Protein AF-A0A512PGF6-F1 (afdb_monomer)

Foldseek 3Di:
DQKKKKKDKPLQFQDPVLCVQWAFDFWDDDPPIIITITMHHPVCVVVSLLSNLVGGDDLQVPWDWMWIAAQAWIWIHISVDIDIFGLPPVGCVVVLVVCVVSPNDSVNSNRPPHYPVRVCVVRVNDDDDPPDDD

Solvent-accessible surface area (backbone atoms only — not comparable to full-atom values): 7601 Å² total; per-residue (Å²): 132,71,51,30,38,29,46,37,46,56,84,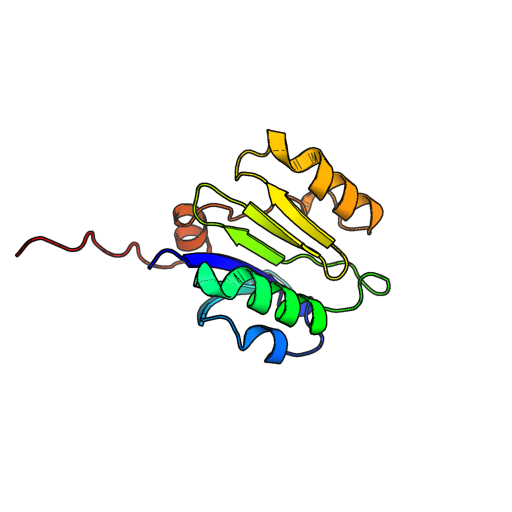40,36,74,45,76,71,35,48,70,74,41,48,81,76,47,73,44,79,54,91,95,45,40,40,34,35,31,34,34,48,58,91,48,40,70,61,38,50,55,47,28,33,72,23,29,41,56,52,89,82,50,53,50,64,31,40,33,22,64,63,63,39,27,38,41,38,36,48,88,49,78,44,82,41,44,62,50,72,90,58,39,59,70,59,47,53,52,39,47,79,50,67,38,56,74,89,73,66,69,64,79,61,42,32,67,67,49,40,27,64,76,64,69,47,78,78,76,70,75,87,72,84,128

Organism: NCBI:txid931535

Sequence (134 aa):
MAGLWGVVVEQSLVDRGALSPFEALAELPIGAWRLLLVRVDESDLADAVAHLRAGMVPAHEESWYAHFFDDRRLVVVFQDAVFEVTPDARTWEPVVMHGLTRGVPLEQLDFDPCTVADARARFGLAAQAPAGVL

pLDDT: mean 92.03, std 12.48, range [38.47, 98.31]

Radius of gyration: 14.66 Å; Cα contacts (8 Å, |Δi|>4): 229; chains: 1; bounding box: 36×30×48 Å

Secondary structure (DSSP, 8-state):
--EEEEEEEGGGBS-GGGGTTSEEEEEEEETTEEEEEEEEEGGGHHHHHHHHHHTBPPTTT---EEEEE-SS-EEEEESS-EEEE-SSGGG-HHHHHHHHHTT--GGG------SHHHHHHHTTPPPPPP----

Mean predicted aligned error: 4.57 Å

Structure (mmCIF, N/CA/C/O backbone):
data_AF-A0A512PGF6-F1
#
_entry.id   AF-A0A512PGF6-F1
#
loop_
_atom_site.group_PDB
_atom_site.id
_atom_site.type_symbol
_atom_site.label_atom_id
_atom_site.label_alt_id
_atom_site.label_comp_id
_atom_site.label_asym_id
_atom_site.label_entity_id
_atom_site.label_seq_id
_atom_site.pdbx_PDB_ins_code
_atom_site.Cartn_x
_atom_site.Cartn_y
_atom_site.Cartn_z
_atom_site.occupancy
_atom_site.B_iso_or_equiv
_atom_site.auth_seq_id
_atom_site.auth_comp_id
_atom_site.auth_asym_id
_atom_site.auth_atom_id
_atom_site.pdbx_PDB_model_num
ATOM 1 N N . MET A 1 1 ? -6.521 8.536 18.260 1.00 51.97 1 MET A N 1
ATOM 2 C CA . MET A 1 1 ? -5.613 9.063 17.223 1.00 51.97 1 MET A CA 1
ATOM 3 C C . MET A 1 1 ? -6.066 8.464 15.907 1.00 51.97 1 MET A C 1
ATOM 5 O O . MET A 1 1 ? -6.472 7.305 15.919 1.00 51.97 1 MET A O 1
ATOM 9 N N . ALA A 1 2 ? -6.148 9.266 14.847 1.00 82.31 2 ALA A N 1
ATOM 10 C CA . ALA A 1 2 ? -6.483 8.759 13.520 1.00 82.31 2 ALA A CA 1
ATOM 11 C C . ALA A 1 2 ? -5.241 8.071 12.937 1.00 82.31 2 ALA A C 1
ATOM 13 O O . ALA A 1 2 ? -4.125 8.549 13.134 1.00 82.31 2 ALA A O 1
ATOM 14 N N . GLY A 1 3 ? -5.434 6.936 12.277 1.00 91.31 3 GLY A N 1
ATOM 15 C CA . GLY A 1 3 ? -4.356 6.163 11.676 1.00 91.31 3 GLY A CA 1
ATOM 16 C C . GLY A 1 3 ? -4.860 5.479 10.419 1.00 91.31 3 GLY A C 1
ATOM 17 O O . GLY A 1 3 ? -6.057 5.198 10.301 1.00 91.31 3 GLY A O 1
ATOM 18 N N . LEU A 1 4 ? -3.948 5.232 9.491 1.00 96.25 4 LEU A N 1
ATOM 19 C CA . LEU A 1 4 ? -4.248 4.575 8.231 1.00 96.25 4 LEU A CA 1
ATOM 20 C C . LEU A 1 4 ? -3.931 3.089 8.356 1.00 96.25 4 LEU A C 1
ATOM 22 O O . LEU A 1 4 ? -2.948 2.685 8.981 1.00 96.25 4 LEU A O 1
ATOM 26 N N . TRP A 1 5 ? -4.781 2.279 7.746 1.00 97.62 5 TRP A N 1
ATOM 27 C CA . TRP A 1 5 ? -4.531 0.864 7.513 1.00 97.62 5 TRP A CA 1
ATOM 28 C C . TRP A 1 5 ? -3.773 0.743 6.205 1.00 97.62 5 TRP A C 1
ATOM 30 O O . TRP A 1 5 ? -3.940 1.592 5.342 1.00 97.62 5 TRP A O 1
ATOM 40 N N . GLY A 1 6 ? -2.952 -0.279 6.032 1.00 97.50 6 GLY A N 1
ATOM 41 C CA . GLY A 1 6 ? -2.266 -0.481 4.768 1.00 97.50 6 GLY A CA 1
ATOM 42 C C . GLY A 1 6 ? -2.043 -1.935 4.443 1.00 97.50 6 GLY A C 1
ATOM 43 O O . GLY A 1 6 ? -1.953 -2.772 5.338 1.00 97.50 6 GLY A O 1
ATOM 44 N N . VAL A 1 7 ? -1.957 -2.225 3.152 1.00 97.94 7 VAL A N 1
ATOM 45 C CA . VAL A 1 7 ? -1.578 -3.537 2.647 1.00 97.94 7 VAL A CA 1
ATOM 46 C C . VAL A 1 7 ? -0.220 -3.435 1.981 1.00 97.94 7 VAL A C 1
ATOM 48 O O . VAL A 1 7 ? -0.001 -2.619 1.088 1.00 97.94 7 VAL A O 1
ATOM 51 N N . VAL A 1 8 ? 0.693 -4.285 2.441 1.00 97.88 8 VAL A N 1
ATOM 52 C CA . VAL A 1 8 ? 2.037 -4.438 1.886 1.00 97.88 8 VAL A CA 1
ATOM 53 C C . VAL A 1 8 ? 2.196 -5.883 1.433 1.00 97.88 8 VAL A C 1
ATOM 55 O O . VAL A 1 8 ? 1.883 -6.808 2.183 1.00 97.88 8 VAL A O 1
ATOM 58 N N . VAL A 1 9 ? 2.682 -6.100 0.215 1.00 96.50 9 VAL A N 1
ATOM 59 C CA . VAL A 1 9 ? 3.062 -7.440 -0.244 1.00 96.50 9 VAL A CA 1
ATOM 60 C C . VAL A 1 9 ? 4.454 -7.739 0.304 1.00 96.50 9 VAL A C 1
ATOM 62 O O . VAL A 1 9 ? 5.385 -7.002 0.022 1.00 96.50 9 VAL A O 1
ATOM 65 N N . GLU A 1 10 ? 4.651 -8.806 1.077 1.00 95.75 10 GLU A N 1
ATOM 66 C CA . GLU A 1 10 ? 5.976 -9.108 1.647 1.00 95.75 10 GLU A CA 1
ATOM 67 C C . GLU A 1 10 ? 7.070 -9.201 0.569 1.00 95.75 10 GLU A C 1
ATOM 69 O O . GLU A 1 10 ? 8.191 -8.746 0.777 1.00 95.75 10 GLU A O 1
ATOM 74 N N . GLN A 1 11 ? 6.735 -9.770 -0.589 1.00 95.06 11 GLN A N 1
ATOM 75 C CA . GLN A 1 11 ? 7.650 -9.952 -1.716 1.00 95.06 11 GLN A CA 1
ATOM 76 C C . GLN A 1 11 ? 8.078 -8.628 -2.364 1.00 95.06 11 GLN A C 1
ATOM 78 O O . GLN A 1 11 ? 9.072 -8.611 -3.081 1.00 95.06 11 GLN A O 1
ATOM 83 N N . SER A 1 12 ? 7.385 -7.518 -2.082 1.00 95.62 12 SER A N 1
ATOM 84 C CA . SER A 1 12 ? 7.802 -6.198 -2.556 1.00 95.62 12 SER A CA 1
ATOM 85 C C . SER A 1 12 ? 8.985 -5.619 -1.783 1.00 95.62 12 SER A C 1
ATOM 87 O O . SER A 1 12 ? 9.413 -4.509 -2.094 1.00 95.62 12 SER A O 1
ATOM 89 N N . LEU A 1 13 ? 9.464 -6.290 -0.732 1.00 96.94 13 LEU A N 1
ATOM 90 C CA . LEU A 1 13 ? 10.481 -5.780 0.183 1.00 96.94 13 LEU A CA 1
ATOM 91 C C . LEU A 1 13 ? 11.816 -6.497 -0.019 1.00 96.94 13 LEU A C 1
ATOM 93 O O . LEU A 1 13 ? 11.865 -7.720 -0.134 1.00 96.94 13 LEU A O 1
ATOM 97 N N . VAL A 1 14 ? 12.908 -5.733 0.016 1.00 96.12 14 VAL A N 1
ATOM 98 C CA . VAL A 1 14 ? 14.272 -6.282 0.077 1.00 96.12 14 VAL A CA 1
ATOM 99 C C . VAL A 1 14 ? 14.501 -6.950 1.433 1.00 96.12 14 VAL A C 1
ATOM 101 O O . VAL A 1 14 ? 15.101 -8.022 1.518 1.00 96.12 14 VAL A O 1
ATOM 104 N N . ASP A 1 15 ? 13.986 -6.333 2.499 1.00 92.38 15 ASP A N 1
ATOM 105 C CA . ASP A 1 15 ? 14.008 -6.882 3.846 1.00 92.38 15 ASP A CA 1
ATOM 106 C C . ASP A 1 15 ? 12.797 -6.425 4.677 1.00 92.38 15 ASP A C 1
ATOM 108 O O . ASP A 1 15 ? 12.205 -5.367 4.458 1.00 92.38 15 ASP A O 1
ATOM 112 N N . ARG A 1 16 ? 12.426 -7.234 5.678 1.00 92.69 16 ARG A N 1
ATOM 113 C CA . ARG A 1 16 ? 11.280 -6.949 6.560 1.00 92.69 16 ARG A CA 1
ATOM 114 C C . ARG A 1 16 ? 11.491 -5.740 7.484 1.00 92.69 16 ARG A C 1
ATOM 116 O O . ARG A 1 16 ? 10.526 -5.287 8.093 1.00 92.69 16 ARG A O 1
ATOM 123 N N . GLY A 1 17 ? 12.703 -5.201 7.603 1.00 94.50 17 GLY A N 1
ATOM 124 C CA . GLY A 1 17 ? 12.989 -3.978 8.355 1.00 94.50 17 GLY A CA 1
ATOM 125 C C . GLY A 1 17 ? 12.285 -2.747 7.782 1.00 94.50 17 GLY A C 1
ATOM 126 O O . GLY A 1 17 ? 11.993 -1.817 8.532 1.00 94.50 17 GLY A O 1
ATOM 127 N N . ALA A 1 18 ? 11.888 -2.774 6.505 1.00 95.81 18 ALA A N 1
ATOM 128 C CA . ALA A 1 18 ? 11.022 -1.763 5.893 1.00 95.81 18 ALA A CA 1
ATOM 129 C C . ALA A 1 18 ? 9.666 -1.603 6.613 1.00 95.81 18 ALA A C 1
ATOM 131 O O . ALA A 1 18 ? 9.013 -0.569 6.494 1.00 95.81 18 ALA A O 1
ATOM 132 N N . LEU A 1 19 ? 9.247 -2.616 7.380 1.00 96.81 19 LEU A N 1
ATOM 133 C CA . LEU A 1 19 ? 7.984 -2.625 8.115 1.00 96.81 19 LEU A CA 1
ATOM 134 C C . LEU A 1 19 ? 8.106 -2.121 9.558 1.00 96.81 19 LEU A C 1
ATOM 136 O O . LEU A 1 19 ? 7.090 -2.003 10.233 1.00 96.81 19 LEU A O 1
ATOM 140 N N . SER A 1 20 ? 9.312 -1.816 10.052 1.00 96.75 20 SER A N 1
ATOM 141 C CA . SER A 1 20 ? 9.508 -1.389 11.445 1.00 96.75 20 SER A CA 1
ATOM 142 C C . SER A 1 20 ? 8.698 -0.158 11.886 1.00 96.75 20 SER A C 1
ATOM 144 O O . SER A 1 20 ? 8.389 -0.090 13.075 1.00 96.75 20 SER A O 1
ATOM 146 N N . PRO A 1 21 ? 8.341 0.806 11.009 1.00 96.75 21 PRO A N 1
ATOM 147 C CA . PRO A 1 21 ? 7.487 1.931 11.397 1.00 96.75 21 PRO A CA 1
ATOM 148 C C . PRO A 1 21 ? 6.005 1.567 11.559 1.00 96.75 21 PRO A C 1
ATOM 150 O O . PRO A 1 21 ? 5.230 2.403 12.013 1.00 96.75 21 PRO A O 1
ATOM 153 N N . PHE A 1 22 ? 5.590 0.363 11.156 1.00 97.25 22 PHE A N 1
ATOM 154 C CA . PHE A 1 22 ? 4.186 -0.022 11.105 1.00 97.25 22 PHE A CA 1
ATOM 155 C C . PHE A 1 22 ? 3.840 -1.064 12.169 1.00 97.25 22 PHE A C 1
ATOM 157 O O . PHE A 1 22 ? 4.604 -1.981 12.471 1.00 97.25 22 PHE A O 1
ATOM 164 N N . GLU A 1 23 ? 2.625 -0.974 12.695 1.00 97.00 23 GLU A N 1
ATOM 165 C CA . GLU A 1 23 ? 2.035 -2.019 13.521 1.00 97.00 23 GLU A CA 1
ATOM 166 C C . GLU A 1 23 ? 1.4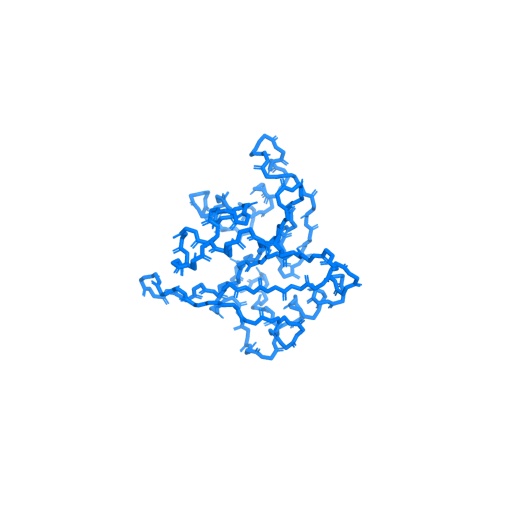62 -3.117 12.623 1.00 97.00 23 GLU A C 1
ATOM 168 O O . GLU A 1 23 ? 0.560 -2.867 11.825 1.00 97.00 23 GLU A O 1
ATOM 173 N N . ALA A 1 24 ? 1.952 -4.347 12.762 1.00 96.25 24 ALA A N 1
ATOM 174 C CA . ALA A 1 24 ? 1.389 -5.496 12.062 1.00 96.25 24 ALA A CA 1
ATOM 175 C C . ALA A 1 24 ? 0.043 -5.904 12.684 1.00 96.25 24 ALA A C 1
ATOM 177 O O . ALA A 1 24 ? -0.035 -6.191 13.879 1.00 96.25 24 ALA A O 1
ATOM 178 N N . LEU A 1 25 ? -1.008 -5.959 11.864 1.00 96.06 25 LEU A N 1
ATOM 179 C CA . LEU A 1 25 ? -2.362 -6.323 12.287 1.00 96.06 25 LEU A CA 1
ATOM 180 C C . LEU A 1 25 ? -2.726 -7.765 11.922 1.00 96.06 25 LEU A C 1
ATOM 182 O O . LEU A 1 25 ? -3.338 -8.468 12.726 1.00 96.06 25 LEU A O 1
ATOM 186 N N . ALA A 1 26 ? -2.398 -8.194 10.702 1.00 96.19 26 ALA A N 1
ATOM 187 C CA . ALA A 1 26 ? -2.709 -9.526 10.192 1.00 96.19 26 ALA A CA 1
ATOM 188 C C . ALA A 1 26 ? -1.818 -9.884 8.997 1.00 96.19 26 ALA A C 1
ATOM 190 O O . ALA A 1 26 ? -1.235 -9.014 8.354 1.00 96.19 26 ALA A O 1
ATOM 191 N N . GLU A 1 27 ? -1.771 -11.169 8.656 1.00 96.12 27 GLU A N 1
ATOM 192 C CA . GLU A 1 27 ? -1.141 -11.661 7.432 1.00 96.12 27 GLU A CA 1
ATOM 193 C C . GLU A 1 27 ? -2.130 -12.563 6.689 1.00 96.12 27 GLU A C 1
ATOM 195 O O . GLU A 1 27 ? -2.866 -13.335 7.307 1.00 96.12 27 GLU A O 1
ATOM 200 N N . LEU A 1 28 ? -2.138 -12.482 5.360 1.00 95.31 28 LEU A N 1
ATOM 201 C CA . LEU A 1 28 ? -2.986 -13.292 4.495 1.00 95.31 28 LEU A CA 1
ATOM 202 C C . LEU A 1 28 ? -2.146 -13.890 3.355 1.00 95.31 28 LEU A C 1
ATOM 204 O O . LEU A 1 28 ? -1.714 -13.156 2.462 1.00 95.31 28 LEU A O 1
ATOM 208 N N . PRO A 1 29 ? -1.896 -15.212 3.353 1.00 95.25 29 PRO A N 1
ATOM 209 C CA . PRO A 1 29 ? -1.255 -15.875 2.225 1.00 95.25 29 PRO A CA 1
ATOM 210 C C . PRO A 1 29 ? -2.236 -16.021 1.053 1.00 95.25 29 PRO A C 1
ATOM 212 O O . PRO A 1 29 ? -3.343 -16.530 1.222 1.00 95.25 29 PRO A O 1
ATOM 215 N N . ILE A 1 30 ? -1.816 -15.614 -0.147 1.00 91.38 30 ILE A N 1
ATOM 216 C CA . ILE A 1 30 ? -2.577 -15.758 -1.394 1.00 91.38 30 ILE A CA 1
ATOM 217 C C . ILE A 1 30 ? -1.652 -16.337 -2.464 1.00 91.38 30 ILE A C 1
ATOM 219 O O . ILE A 1 30 ? -0.813 -15.642 -3.035 1.00 91.38 30 ILE A O 1
ATOM 223 N N . GLY A 1 31 ? -1.794 -17.635 -2.740 1.00 92.19 31 GLY A N 1
ATOM 224 C CA . GLY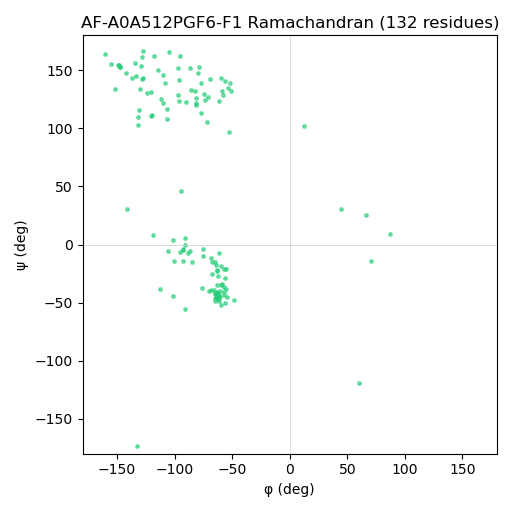 A 1 31 ? -0.899 -18.337 -3.659 1.00 92.19 31 GLY A CA 1
ATOM 225 C C . GLY A 1 31 ? 0.551 -18.278 -3.173 1.00 92.19 31 GLY A C 1
ATOM 226 O O . GLY A 1 31 ? 0.860 -18.772 -2.090 1.00 92.19 31 GLY A O 1
ATOM 227 N N . ALA A 1 32 ? 1.432 -17.679 -3.977 1.00 91.62 32 ALA A N 1
ATOM 228 C CA . ALA A 1 32 ? 2.841 -17.473 -3.634 1.00 91.62 32 ALA A CA 1
ATOM 229 C C . ALA A 1 32 ? 3.108 -16.158 -2.877 1.00 91.62 32 ALA A C 1
ATOM 231 O O . ALA A 1 32 ? 4.233 -15.930 -2.435 1.00 91.62 32 ALA A O 1
ATOM 232 N N . TRP A 1 33 ? 2.104 -15.291 -2.741 1.00 92.94 33 TRP A N 1
ATOM 233 C CA . TRP A 1 33 ? 2.247 -13.990 -2.096 1.00 92.94 33 TRP A CA 1
ATOM 234 C C . TRP A 1 33 ? 1.798 -14.030 -0.645 1.00 92.94 33 TRP A C 1
ATOM 236 O O . TRP A 1 33 ? 0.913 -14.800 -0.260 1.00 92.94 33 TRP A O 1
ATOM 246 N N . ARG A 1 34 ? 2.386 -13.150 0.164 1.00 95.94 34 ARG A N 1
ATOM 247 C CA . ARG A 1 34 ? 1.935 -12.892 1.528 1.00 95.94 34 ARG A CA 1
ATOM 248 C C . ARG A 1 34 ? 1.572 -11.421 1.651 1.00 95.94 34 ARG A C 1
ATOM 250 O O . ARG A 1 34 ? 2.445 -10.562 1.608 1.00 95.94 34 ARG A O 1
ATOM 257 N N . LEU A 1 35 ? 0.280 -11.148 1.801 1.00 96.81 35 LEU A N 1
ATOM 258 C CA . LEU A 1 35 ? -0.211 -9.809 2.094 1.00 96.81 35 LEU A CA 1
ATOM 259 C C . LEU A 1 35 ? -0.095 -9.555 3.592 1.00 96.81 35 LEU A C 1
ATOM 261 O O . LEU A 1 35 ? -0.518 -10.379 4.403 1.00 96.81 35 LEU A O 1
ATOM 265 N N . LEU A 1 36 ? 0.455 -8.408 3.951 1.00 97.56 36 LEU A N 1
ATOM 266 C CA . LEU A 1 36 ? 0.601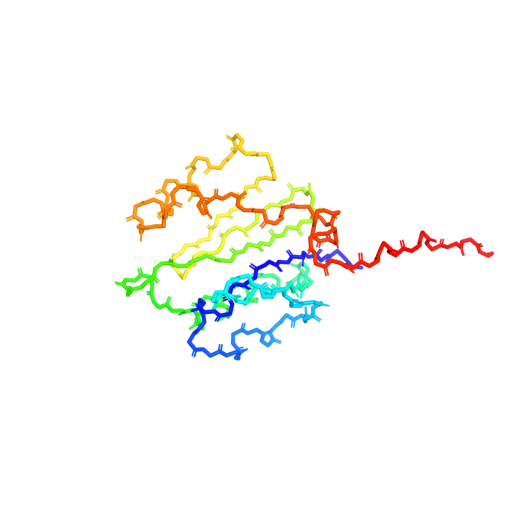 -7.944 5.318 1.00 97.56 36 LEU A CA 1
ATOM 267 C C . LEU A 1 36 ? -0.348 -6.773 5.506 1.00 97.56 36 LEU A C 1
ATOM 269 O O . LEU A 1 36 ? -0.258 -5.780 4.784 1.00 97.56 36 LEU A O 1
ATOM 273 N N . LEU A 1 37 ? -1.258 -6.897 6.464 1.00 97.94 37 LEU A N 1
ATOM 274 C CA . LEU A 1 37 ? -2.089 -5.790 6.894 1.00 97.94 37 LEU A CA 1
ATOM 275 C C . LEU A 1 37 ? -1.379 -5.071 8.031 1.00 97.94 37 LEU A C 1
ATOM 277 O O . LEU A 1 37 ? -1.073 -5.675 9.062 1.00 97.94 37 LEU A O 1
ATOM 281 N N . VAL A 1 38 ? -1.141 -3.784 7.844 1.00 97.75 38 VAL A N 1
ATOM 282 C CA . VAL A 1 38 ? -0.406 -2.946 8.782 1.00 97.75 38 VAL A CA 1
ATOM 283 C C . VAL A 1 38 ? -1.198 -1.698 9.151 1.00 97.75 38 VAL A C 1
ATOM 285 O O . VAL A 1 38 ? -2.189 -1.358 8.504 1.00 97.75 38 VAL A O 1
ATOM 288 N N . ARG A 1 39 ? -0.761 -1.003 10.197 1.00 97.38 39 ARG A N 1
ATOM 289 C CA . ARG A 1 39 ? -1.297 0.289 10.618 1.00 97.38 39 ARG A CA 1
ATOM 290 C C . ARG A 1 39 ? -0.172 1.272 10.901 1.00 97.38 39 ARG A C 1
ATOM 292 O O . ARG A 1 39 ? 0.873 0.885 11.417 1.00 97.38 39 ARG A O 1
ATOM 299 N N . VAL A 1 40 ? -0.416 2.539 10.594 1.00 97.06 40 VAL A N 1
ATOM 300 C CA . VAL A 1 40 ? 0.463 3.660 10.935 1.00 97.06 40 VAL A CA 1
ATOM 301 C C . VAL A 1 40 ? -0.367 4.834 11.430 1.00 97.06 40 VAL A C 1
ATOM 303 O O . VAL A 1 40 ? -1.479 5.067 10.945 1.00 97.06 40 VAL A O 1
ATOM 306 N N . ASP A 1 41 ? 0.154 5.562 12.411 1.00 95.94 41 ASP A N 1
ATOM 307 C CA . ASP A 1 41 ? -0.460 6.806 12.856 1.00 95.94 41 ASP A CA 1
ATOM 308 C C . ASP A 1 41 ? -0.318 7.881 11.774 1.00 95.94 41 ASP A C 1
ATOM 310 O O . ASP A 1 41 ? 0.696 7.977 11.085 1.00 95.94 41 ASP A O 1
ATOM 314 N N . GLU A 1 42 ? -1.347 8.712 11.609 1.00 93.88 42 GLU A N 1
ATOM 315 C CA . GLU A 1 42 ? -1.355 9.730 10.554 1.00 93.88 42 GLU A CA 1
ATOM 316 C C . GLU A 1 42 ? -0.178 10.713 10.667 1.00 93.88 42 GLU A C 1
ATOM 318 O O . GLU A 1 42 ? 0.350 11.150 9.646 1.00 93.88 42 GLU A O 1
ATOM 323 N N . SER A 1 43 ? 0.263 11.029 11.891 1.00 95.31 43 SER A N 1
ATOM 324 C CA . SER A 1 43 ? 1.419 11.903 12.130 1.00 95.31 43 SER A CA 1
ATOM 325 C C . SER A 1 43 ? 2.726 11.343 11.580 1.00 95.31 43 SER A C 1
ATOM 327 O O . SER A 1 43 ? 3.613 12.119 11.236 1.00 95.31 43 SER A O 1
ATOM 329 N N . ASP A 1 44 ? 2.823 10.019 11.476 1.00 96.75 44 ASP A N 1
ATOM 330 C CA . ASP A 1 44 ? 4.059 9.308 11.156 1.00 96.75 44 ASP A CA 1
ATOM 331 C C . ASP A 1 44 ? 4.041 8.780 9.714 1.00 96.75 44 ASP A C 1
ATOM 333 O O . ASP A 1 44 ? 5.044 8.263 9.222 1.00 96.75 44 ASP A O 1
ATOM 337 N N . LEU A 1 45 ? 2.913 8.930 9.006 1.00 96.06 45 LEU A N 1
ATOM 338 C CA . LEU A 1 45 ? 2.691 8.375 7.672 1.00 96.06 45 LEU A CA 1
ATOM 339 C C . LEU A 1 45 ? 3.780 8.786 6.676 1.00 96.06 45 LEU A C 1
ATOM 341 O O . LEU A 1 45 ? 4.271 7.942 5.932 1.00 96.06 45 LEU A O 1
ATOM 345 N N . ALA A 1 46 ? 4.163 10.064 6.647 1.00 96.56 46 ALA A N 1
ATOM 346 C CA . ALA A 1 46 ? 5.146 10.562 5.686 1.00 96.56 46 ALA A CA 1
ATOM 347 C C . ALA A 1 46 ? 6.522 9.897 5.873 1.00 96.56 46 ALA A C 1
ATOM 349 O O . ALA A 1 46 ? 7.115 9.414 4.904 1.00 96.56 46 ALA A O 1
ATOM 350 N N . ASP A 1 47 ? 6.991 9.815 7.119 1.00 97.81 47 ASP A N 1
ATOM 351 C CA . ASP A 1 47 ? 8.277 9.204 7.460 1.00 97.81 47 ASP A CA 1
ATOM 352 C C . ASP A 1 47 ? 8.232 7.681 7.277 1.00 97.81 47 ASP A C 1
ATOM 354 O O . ASP A 1 47 ? 9.158 7.089 6.719 1.00 97.81 47 ASP A O 1
ATOM 358 N N . ALA A 1 48 ? 7.123 7.043 7.661 1.00 97.94 48 ALA A N 1
ATOM 359 C CA . ALA A 1 48 ? 6.906 5.614 7.473 1.00 97.94 48 ALA A CA 1
ATOM 360 C C . ALA A 1 48 ? 6.880 5.223 5.988 1.00 97.94 48 ALA A C 1
ATOM 362 O O . ALA A 1 48 ? 7.496 4.231 5.601 1.00 97.94 48 ALA A O 1
ATOM 363 N N . VAL A 1 49 ? 6.224 6.016 5.135 1.00 97.88 49 VAL A N 1
ATOM 364 C CA . VAL A 1 49 ? 6.216 5.813 3.678 1.00 97.88 49 VAL A CA 1
ATOM 365 C C . VAL A 1 49 ? 7.613 6.004 3.095 1.00 97.88 49 VAL A C 1
ATOM 367 O O . VAL A 1 49 ? 8.032 5.206 2.258 1.00 97.88 49 VAL A O 1
ATOM 370 N N . ALA A 1 50 ? 8.363 7.019 3.533 1.00 97.88 50 ALA A N 1
ATOM 371 C CA . ALA A 1 50 ? 9.741 7.213 3.085 1.00 97.88 50 ALA A CA 1
ATOM 372 C C . ALA A 1 50 ? 10.635 6.016 3.457 1.00 97.88 50 ALA A C 1
ATOM 374 O O . ALA A 1 50 ? 11.391 5.526 2.614 1.00 97.88 50 ALA A O 1
ATOM 375 N N . HIS A 1 51 ? 10.502 5.506 4.684 1.00 97.81 51 HIS A N 1
ATOM 376 C CA . HIS A 1 51 ? 11.223 4.323 5.159 1.00 97.81 51 HIS A CA 1
ATOM 377 C C . HIS A 1 51 ? 10.828 3.058 4.392 1.00 97.81 51 HIS A C 1
ATOM 379 O O . HIS A 1 51 ? 11.701 2.326 3.928 1.00 97.81 51 HIS A O 1
ATOM 385 N N . LEU A 1 52 ? 9.526 2.833 4.181 1.00 98.00 52 LEU A N 1
ATOM 386 C CA . LEU A 1 52 ? 9.024 1.708 3.393 1.00 98.00 52 LEU A CA 1
ATOM 387 C C . LEU A 1 52 ? 9.624 1.715 1.987 1.00 98.00 52 LEU A C 1
ATOM 389 O O . LEU A 1 52 ? 10.189 0.714 1.556 1.00 98.00 52 LEU A O 1
ATOM 393 N N . ARG A 1 53 ? 9.561 2.857 1.293 1.00 97.56 53 ARG A N 1
ATOM 394 C CA . ARG A 1 53 ? 10.098 3.006 -0.068 1.00 97.56 53 ARG A CA 1
ATOM 395 C C . ARG A 1 53 ? 11.593 2.720 -0.148 1.00 97.56 53 ARG A C 1
ATOM 397 O O . ARG A 1 53 ? 12.046 2.181 -1.153 1.00 97.56 53 ARG A O 1
ATOM 404 N N . ALA A 1 54 ? 12.358 3.067 0.885 1.00 96.88 54 ALA A N 1
ATOM 405 C CA . ALA A 1 54 ? 13.787 2.769 0.937 1.00 96.88 54 ALA A CA 1
ATOM 406 C C . ALA A 1 54 ? 14.080 1.260 1.053 1.00 96.88 54 ALA A C 1
ATOM 408 O O . ALA A 1 54 ? 15.144 0.825 0.622 1.00 96.88 54 ALA A O 1
ATOM 409 N N . GLY A 1 55 ? 13.147 0.476 1.603 1.00 96.81 55 GLY A N 1
ATOM 410 C CA . GLY A 1 55 ? 13.260 -0.978 1.751 1.00 96.81 55 GLY A CA 1
ATOM 411 C C . GLY A 1 55 ? 12.478 -1.803 0.721 1.00 96.81 55 GLY A C 1
ATOM 412 O O . GLY A 1 55 ? 12.451 -3.030 0.824 1.00 96.81 55 GLY A O 1
ATOM 413 N N . MET A 1 56 ? 11.834 -1.168 -0.263 1.00 97.31 56 MET A N 1
ATOM 414 C CA . MET A 1 56 ? 11.168 -1.862 -1.371 1.00 97.31 56 MET A CA 1
ATOM 415 C C . MET A 1 56 ? 12.169 -2.324 -2.436 1.00 97.31 56 MET A C 1
ATOM 417 O O . MET A 1 56 ? 13.208 -1.694 -2.644 1.00 97.31 56 MET A O 1
ATOM 421 N N . VAL A 1 57 ? 11.821 -3.394 -3.154 1.00 96.56 57 VAL A N 1
ATOM 422 C CA . VAL A 1 57 ? 12.535 -3.823 -4.366 1.00 96.56 57 VAL A CA 1
ATOM 423 C C . VAL A 1 57 ? 12.615 -2.643 -5.349 1.00 96.56 57 VAL A C 1
ATOM 425 O O . VAL A 1 57 ? 11.613 -1.941 -5.537 1.00 96.56 57 VAL A O 1
ATOM 428 N N . PRO A 1 58 ? 13.782 -2.372 -5.967 1.00 95.06 58 PRO A N 1
ATOM 429 C CA . PRO A 1 58 ? 13.923 -1.247 -6.882 1.00 95.06 58 PRO A CA 1
ATOM 430 C C . PRO A 1 58 ? 12.946 -1.332 -8.059 1.00 95.06 58 PRO A C 1
ATOM 432 O O . PRO A 1 58 ? 12.897 -2.340 -8.759 1.00 95.06 58 PRO A O 1
ATOM 435 N N . ALA A 1 59 ? 12.242 -0.233 -8.358 1.00 91.12 59 ALA A N 1
ATOM 436 C CA . ALA A 1 59 ? 11.196 -0.214 -9.392 1.00 91.12 59 ALA A CA 1
ATOM 437 C C . ALA A 1 59 ? 11.681 -0.582 -10.811 1.00 91.12 59 ALA A C 1
ATOM 439 O O . ALA A 1 59 ? 10.873 -0.891 -11.683 1.00 91.12 59 ALA A O 1
ATOM 440 N N . HIS A 1 60 ? 12.991 -0.513 -11.068 1.00 90.69 60 HIS A N 1
ATOM 441 C CA . HIS A 1 60 ? 13.585 -0.891 -12.352 1.00 90.69 60 HIS A CA 1
ATOM 442 C C . HIS A 1 60 ? 13.878 -2.396 -12.480 1.00 90.69 60 HIS A C 1
ATOM 444 O O . HIS A 1 60 ? 14.131 -2.853 -13.591 1.00 90.69 60 HIS A O 1
ATOM 450 N N . GLU A 1 61 ? 13.864 -3.145 -11.374 1.00 92.06 61 GLU A N 1
ATOM 451 C CA . GLU A 1 61 ? 14.012 -4.605 -11.358 1.00 92.06 61 GLU A CA 1
ATOM 452 C C . GLU A 1 61 ? 12.638 -5.271 -11.435 1.00 92.06 61 GLU A C 1
ATOM 454 O O . GLU A 1 61 ? 12.363 -6.046 -12.349 1.00 92.06 61 GLU A O 1
ATOM 459 N N . GLU A 1 62 ? 11.758 -4.912 -10.503 1.00 91.88 62 GLU A N 1
ATOM 460 C CA . GLU A 1 62 ? 10.380 -5.375 -10.444 1.00 91.88 62 GLU A CA 1
ATOM 461 C C . GLU A 1 62 ? 9.532 -4.298 -9.771 1.00 91.88 62 GLU A C 1
ATOM 463 O O . GLU A 1 62 ? 9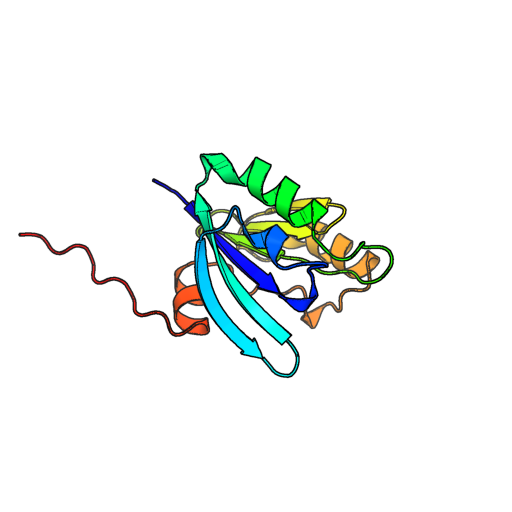.920 -3.719 -8.753 1.00 91.88 62 GLU A O 1
ATOM 468 N N . SER A 1 63 ? 8.380 -3.988 -10.359 1.00 94.00 63 SER A N 1
ATOM 469 C CA . SER A 1 63 ? 7.518 -2.933 -9.844 1.00 94.00 63 SER A CA 1
ATOM 470 C C . SER A 1 63 ? 6.430 -3.497 -8.951 1.00 94.00 63 SER A C 1
ATOM 472 O O . SER A 1 63 ? 5.617 -4.319 -9.362 1.00 94.00 63 SER A O 1
ATOM 474 N N . TRP A 1 64 ? 6.408 -2.975 -7.733 1.00 96.12 64 TRP A N 1
ATOM 475 C CA . TRP A 1 64 ? 5.451 -3.305 -6.696 1.00 96.12 64 TRP A CA 1
ATOM 476 C C . TRP A 1 64 ? 4.825 -2.030 -6.147 1.00 96.12 64 TRP A C 1
ATOM 478 O O . TRP A 1 64 ? 5.399 -0.941 -6.258 1.00 96.12 64 TRP A O 1
ATOM 488 N N . TYR A 1 65 ? 3.682 -2.182 -5.490 1.00 97.31 65 TYR A N 1
ATOM 489 C CA . TYR A 1 65 ? 3.083 -1.117 -4.707 1.00 97.31 65 TYR A CA 1
ATOM 490 C C . TYR A 1 65 ? 2.621 -1.635 -3.343 1.00 97.31 65 TYR A C 1
ATOM 492 O O . TYR A 1 65 ? 2.357 -2.822 -3.153 1.00 97.31 65 TYR A O 1
ATOM 500 N N . ALA A 1 66 ? 2.526 -0.709 -2.402 1.00 97.81 66 ALA A N 1
ATOM 501 C CA . ALA A 1 66 ? 1.740 -0.835 -1.187 1.00 97.81 66 ALA A CA 1
ATOM 502 C C . ALA A 1 66 ? 0.667 0.253 -1.201 1.00 97.81 66 ALA A C 1
ATOM 504 O O . ALA A 1 66 ? 0.790 1.244 -1.927 1.00 97.81 66 ALA A O 1
ATOM 505 N N . HIS A 1 67 ? -0.376 0.115 -0.393 1.00 98.19 67 HIS A N 1
ATOM 506 C CA . HIS A 1 67 ? -1.379 1.170 -0.275 1.00 98.19 67 HIS A CA 1
ATOM 507 C C . HIS A 1 67 ? -1.893 1.324 1.148 1.00 98.19 67 HIS A C 1
ATOM 509 O O . HIS A 1 67 ? -1.968 0.348 1.889 1.00 98.19 67 HIS A O 1
ATOM 515 N N . PHE A 1 68 ? -2.243 2.558 1.515 1.00 98.06 68 PHE A N 1
ATOM 516 C CA . PHE A 1 68 ? -2.711 2.956 2.843 1.00 98.06 68 PHE A CA 1
ATOM 517 C C . PHE A 1 68 ? -4.038 3.714 2.760 1.00 98.06 68 PHE A C 1
ATOM 519 O O . PHE A 1 68 ? -4.230 4.491 1.833 1.00 98.06 68 PHE A O 1
ATOM 526 N N . PHE A 1 69 ? -4.954 3.528 3.709 1.00 97.25 69 PHE A N 1
ATOM 527 C CA . PHE A 1 69 ? -6.314 4.065 3.643 1.00 97.25 69 PHE A CA 1
ATOM 528 C C . PHE A 1 69 ? -6.978 4.261 5.017 1.00 97.25 69 PHE A C 1
ATOM 530 O O . PHE A 1 69 ? -6.641 3.597 5.999 1.00 97.25 69 PHE A O 1
ATOM 537 N N . ASP A 1 70 ? -7.954 5.173 5.074 1.00 91.69 70 ASP A N 1
ATOM 538 C CA . ASP A 1 70 ? -8.778 5.499 6.257 1.00 91.69 70 ASP A CA 1
ATOM 539 C C . ASP A 1 70 ? -10.262 5.770 5.916 1.00 91.69 70 ASP A C 1
ATOM 541 O O . ASP A 1 70 ? -10.932 6.571 6.569 1.00 91.69 70 ASP A O 1
ATOM 545 N N . ASP A 1 71 ? -10.771 5.125 4.861 1.00 89.56 71 ASP A N 1
ATOM 546 C CA . ASP A 1 71 ? -12.103 5.309 4.247 1.00 89.56 71 ASP A CA 1
ATOM 547 C C . ASP A 1 71 ? -12.304 6.638 3.492 1.00 89.56 71 ASP A C 1
ATOM 549 O O . ASP A 1 71 ? -13.262 6.773 2.727 1.00 89.56 71 ASP A O 1
ATOM 553 N N . ARG A 1 72 ? -11.421 7.629 3.669 1.00 92.69 72 ARG A N 1
ATOM 554 C CA . ARG A 1 72 ? -11.491 8.926 2.967 1.00 92.69 72 ARG A CA 1
ATOM 555 C C . ARG A 1 72 ? -10.348 9.119 1.991 1.00 92.69 72 ARG A C 1
ATOM 557 O O . ARG A 1 72 ? -10.547 9.689 0.919 1.00 92.69 72 ARG A O 1
ATOM 564 N N . ARG A 1 73 ? -9.165 8.659 2.377 1.00 94.94 73 ARG A N 1
ATOM 565 C CA . ARG A 1 73 ? -7.934 8.746 1.600 1.00 94.94 73 ARG A CA 1
ATOM 566 C C . ARG A 1 73 ? -7.470 7.358 1.205 1.00 94.94 73 ARG A C 1
ATOM 568 O O . ARG A 1 73 ? -7.691 6.392 1.932 1.00 94.94 73 ARG A O 1
ATOM 575 N N . LEU A 1 74 ? -6.804 7.300 0.063 1.00 97.25 74 LEU A N 1
ATOM 576 C CA . LEU A 1 74 ? -6.038 6.162 -0.409 1.00 97.25 74 LEU A CA 1
ATOM 577 C C . LEU A 1 74 ? -4.670 6.685 -0.857 1.00 97.25 74 LEU A C 1
ATOM 579 O O . LEU A 1 74 ? -4.571 7.477 -1.790 1.00 97.25 74 LEU A O 1
ATOM 583 N N . VAL A 1 75 ? -3.616 6.256 -0.176 1.00 97.94 75 VAL A N 1
ATOM 584 C CA . VAL A 1 75 ? -2.229 6.600 -0.476 1.00 97.94 75 VAL A CA 1
ATOM 585 C C . VAL A 1 75 ? -1.568 5.379 -1.089 1.00 97.94 75 VAL A C 1
ATOM 587 O O . VAL A 1 75 ? -1.314 4.402 -0.391 1.00 97.94 75 VAL A O 1
ATOM 590 N N . VAL A 1 76 ? -1.294 5.421 -2.387 1.00 98.25 76 VAL A N 1
ATOM 591 C CA . VAL A 1 76 ? -0.620 4.338 -3.109 1.00 98.25 76 VAL A CA 1
ATOM 592 C C . VAL A 1 76 ? 0.861 4.665 -3.224 1.00 98.25 76 VAL A C 1
ATOM 594 O O . VAL A 1 76 ? 1.249 5.756 -3.647 1.00 98.25 76 VAL A O 1
ATOM 597 N N . VAL A 1 77 ? 1.692 3.711 -2.832 1.00 98.31 77 VAL A N 1
ATOM 598 C CA . VAL A 1 77 ? 3.132 3.865 -2.671 1.00 98.31 77 VAL A CA 1
ATOM 599 C C . VAL A 1 77 ? 3.837 2.890 -3.595 1.00 98.31 77 VAL A C 1
ATOM 601 O O . VAL A 1 77 ? 3.823 1.684 -3.368 1.00 98.31 77 VAL A O 1
ATOM 604 N N . PHE A 1 78 ? 4.496 3.431 -4.607 1.00 97.94 78 PHE A N 1
ATOM 605 C CA . PHE A 1 78 ? 5.525 2.741 -5.369 1.00 97.94 78 PHE A CA 1
ATOM 606 C C . PHE A 1 78 ? 6.895 3.093 -4.786 1.00 97.94 78 PHE A C 1
ATOM 608 O O . PHE A 1 78 ? 7.071 4.116 -4.115 1.00 97.94 78 PHE A O 1
ATOM 615 N N . GLN A 1 79 ? 7.911 2.290 -5.096 1.00 97.06 79 GLN A N 1
ATOM 616 C CA . GLN A 1 79 ? 9.281 2.594 -4.680 1.00 97.06 79 GLN A CA 1
ATOM 617 C C . GLN A 1 79 ? 9.729 3.984 -5.186 1.00 97.06 79 GLN A C 1
ATOM 619 O O . GLN A 1 79 ? 10.364 4.745 -4.455 1.00 97.06 79 GLN A O 1
ATOM 624 N N . ASP A 1 80 ? 9.311 4.390 -6.387 1.00 96.62 80 ASP A N 1
ATOM 625 C CA . ASP A 1 80 ? 9.717 5.630 -7.055 1.00 96.62 80 ASP A CA 1
ATOM 626 C C . ASP A 1 80 ? 8.694 6.783 -6.970 1.00 96.62 80 ASP A C 1
ATOM 628 O O . ASP A 1 80 ? 9.068 7.933 -7.208 1.00 96.62 80 ASP A O 1
ATOM 632 N N . ALA A 1 81 ? 7.446 6.519 -6.576 1.00 97.44 81 ALA A N 1
ATOM 633 C CA . ALA A 1 81 ? 6.369 7.511 -6.564 1.00 97.44 81 ALA A CA 1
ATOM 634 C C . ALA A 1 81 ? 5.341 7.271 -5.448 1.00 97.44 81 ALA A C 1
ATOM 636 O O . ALA A 1 81 ? 5.135 6.147 -5.003 1.00 97.44 81 ALA A O 1
ATOM 637 N N . VAL A 1 82 ? 4.664 8.336 -5.014 1.00 98.12 82 VAL A N 1
ATOM 638 C CA . VAL A 1 82 ? 3.561 8.276 -4.044 1.00 98.12 82 VAL A CA 1
ATOM 639 C C . VAL A 1 82 ? 2.385 9.064 -4.605 1.00 98.12 82 VAL A C 1
ATOM 641 O O . VAL A 1 82 ? 2.570 10.184 -5.079 1.00 98.12 82 VAL A O 1
ATOM 644 N N . PHE A 1 83 ? 1.192 8.483 -4.539 1.00 98.06 83 PHE A N 1
ATOM 645 C CA . PHE A 1 83 ? -0.048 9.081 -5.020 1.00 98.06 83 PHE A CA 1
ATOM 646 C C . PHE A 1 83 ? -1.066 9.129 -3.889 1.00 98.06 83 PHE A C 1
ATOM 648 O O . PHE A 1 83 ? -1.313 8.114 -3.247 1.00 98.06 83 PHE A O 1
ATOM 655 N N . GLU A 1 84 ? -1.681 10.288 -3.675 1.00 96.94 84 GLU A N 1
ATOM 656 C CA . GLU A 1 84 ? -2.824 10.439 -2.777 1.00 96.94 84 GLU A CA 1
ATOM 657 C C . GLU A 1 84 ? -4.087 10.635 -3.619 1.00 96.94 84 GLU A C 1
ATOM 659 O O . GLU A 1 84 ? -4.205 11.589 -4.389 1.00 96.94 84 GLU A O 1
ATOM 664 N N . VAL A 1 85 ? -5.011 9.688 -3.497 1.00 96.31 85 VAL A N 1
ATOM 665 C CA . VAL A 1 85 ? -6.309 9.647 -4.175 1.00 96.31 85 VAL A CA 1
ATOM 666 C C . VAL A 1 85 ? -7.398 9.325 -3.146 1.00 96.31 85 VAL A C 1
ATOM 668 O O . VAL A 1 85 ? -7.141 9.283 -1.940 1.00 96.31 85 VAL A O 1
ATOM 671 N N . THR A 1 86 ? -8.636 9.117 -3.585 1.00 96.31 86 THR A N 1
ATOM 672 C CA . THR A 1 86 ? -9.706 8.632 -2.702 1.00 96.31 86 THR A CA 1
ATOM 673 C C . THR A 1 86 ? -9.991 7.154 -2.986 1.00 96.31 86 THR A C 1
ATOM 675 O O . THR A 1 86 ? -9.588 6.640 -4.031 1.00 96.31 86 THR A O 1
ATOM 678 N N . PRO A 1 87 ? -10.723 6.445 -2.109 1.00 94.62 87 PRO A N 1
ATOM 679 C CA . PRO A 1 87 ? -11.202 5.089 -2.403 1.00 94.62 87 PRO A CA 1
ATOM 680 C C . PRO A 1 87 ? -12.147 4.995 -3.619 1.00 94.62 87 PRO A C 1
ATOM 682 O O . PRO A 1 87 ? -12.510 3.904 -4.043 1.00 94.62 87 PRO A O 1
ATOM 685 N N . ASP A 1 88 ? -12.569 6.124 -4.198 1.00 94.44 88 ASP A N 1
ATOM 686 C CA . ASP A 1 88 ? -13.355 6.145 -5.428 1.00 94.44 88 ASP A CA 1
ATOM 687 C C . ASP A 1 88 ? -12.464 5.887 -6.647 1.00 94.44 88 ASP A C 1
ATOM 689 O O . ASP A 1 88 ? -11.659 6.741 -7.036 1.00 94.44 88 ASP A O 1
ATOM 693 N N . ALA A 1 89 ? -12.674 4.739 -7.295 1.00 93.75 89 ALA A N 1
ATOM 694 C CA . ALA A 1 89 ? -11.909 4.292 -8.456 1.00 93.75 89 ALA A CA 1
ATOM 695 C C . ALA A 1 89 ? -11.874 5.284 -9.628 1.00 93.75 89 ALA A C 1
ATOM 697 O O . ALA A 1 89 ? -10.948 5.267 -10.438 1.00 93.75 89 ALA A O 1
ATOM 698 N N . ARG A 1 90 ? -12.832 6.217 -9.707 1.00 94.50 90 ARG A N 1
ATOM 699 C CA . ARG A 1 90 ? -12.825 7.296 -10.711 1.00 94.50 90 ARG A CA 1
ATOM 700 C C . ARG A 1 90 ? -11.641 8.254 -10.556 1.00 94.50 90 ARG A C 1
ATOM 702 O O . ARG A 1 90 ? -11.342 8.994 -11.485 1.00 94.50 90 ARG A O 1
ATOM 709 N N . THR A 1 91 ? -10.985 8.257 -9.397 1.00 93.50 91 THR A N 1
ATOM 710 C CA . THR A 1 91 ? -9.816 9.101 -9.110 1.00 93.50 91 THR A CA 1
ATOM 711 C C . THR A 1 91 ? -8.483 8.410 -9.406 1.00 93.50 91 THR A C 1
ATOM 713 O O . THR A 1 91 ? -7.433 9.039 -9.296 1.00 93.50 91 THR A O 1
ATOM 716 N N . TRP A 1 92 ? -8.502 7.132 -9.801 1.00 96.94 92 TRP A N 1
ATOM 717 C CA . TRP A 1 92 ? -7.300 6.299 -9.862 1.00 96.94 92 TRP A CA 1
ATOM 718 C C . TRP A 1 92 ? -6.519 6.391 -11.172 1.00 96.94 92 TRP A C 1
ATOM 720 O O . TRP A 1 92 ? -5.437 5.820 -11.269 1.00 96.94 92 TRP A O 1
ATOM 730 N N . GLU A 1 93 ? -7.019 7.109 -12.178 1.00 96.69 93 GLU A N 1
ATOM 731 C CA . GLU A 1 93 ? -6.361 7.192 -13.488 1.00 96.69 93 GLU A CA 1
ATOM 732 C C . GLU A 1 93 ? -4.851 7.513 -13.393 1.00 96.69 93 GLU A C 1
ATOM 734 O O . GLU A 1 93 ? -4.067 6.757 -13.968 1.00 96.69 93 GLU A O 1
ATOM 739 N N . PRO A 1 94 ? -4.383 8.518 -12.621 1.00 96.50 94 PRO A N 1
ATOM 740 C CA . PRO A 1 94 ? -2.953 8.829 -12.559 1.00 96.50 94 PRO A CA 1
ATOM 741 C C . PRO A 1 94 ? -2.101 7.692 -11.976 1.00 96.50 94 PRO A C 1
ATOM 743 O O . PRO A 1 94 ? -1.015 7.406 -12.480 1.00 96.50 94 PRO A O 1
ATOM 746 N N . VAL A 1 95 ? -2.598 7.029 -10.928 1.00 97.50 95 VAL A N 1
ATOM 747 C CA . VAL A 1 95 ? -1.875 5.961 -10.225 1.00 97.50 95 VAL A CA 1
ATOM 748 C C . VAL A 1 95 ? -1.891 4.653 -11.020 1.00 97.50 95 VAL A C 1
ATOM 750 O O . VAL A 1 95 ? -0.869 3.970 -11.105 1.00 97.50 95 VAL A O 1
ATOM 753 N N . VAL A 1 96 ? -3.009 4.341 -11.683 1.00 97.44 96 VAL A N 1
ATOM 754 C CA . VAL A 1 96 ? -3.129 3.187 -12.584 1.00 97.44 96 VAL A CA 1
ATOM 755 C C . VAL A 1 96 ? -2.193 3.360 -13.774 1.00 97.44 96 VAL A C 1
ATOM 757 O O . VAL A 1 96 ? -1.439 2.447 -14.099 1.00 97.44 96 VAL A O 1
ATOM 760 N N . MET A 1 97 ? -2.168 4.546 -14.389 1.00 97.62 97 MET A N 1
ATOM 761 C CA . MET A 1 97 ? -1.261 4.819 -15.503 1.00 97.62 97 MET A CA 1
ATOM 762 C C . MET A 1 97 ? 0.208 4.677 -15.095 1.00 97.62 97 MET A C 1
ATOM 764 O O . MET A 1 97 ? 0.983 4.087 -15.849 1.00 97.62 97 MET A O 1
ATOM 768 N N . HIS A 1 98 ? 0.593 5.134 -13.898 1.00 97.50 98 HIS A N 1
ATOM 769 C CA . HIS A 1 98 ? 1.947 4.912 -13.375 1.00 97.50 98 HIS A CA 1
ATOM 770 C C . HIS A 1 98 ? 2.263 3.418 -13.248 1.00 97.50 98 HIS A C 1
ATOM 772 O O . HIS A 1 98 ? 3.248 2.957 -13.826 1.00 97.50 98 HIS A O 1
ATOM 778 N N . GLY A 1 99 ? 1.399 2.644 -12.584 1.00 96.50 99 GLY A N 1
ATOM 779 C CA . GLY A 1 99 ? 1.574 1.196 -12.422 1.00 96.50 99 GLY A CA 1
ATOM 780 C C . GLY A 1 99 ? 1.701 0.453 -13.756 1.00 96.50 99 GLY A C 1
ATOM 781 O O . GLY A 1 99 ? 2.617 -0.351 -13.934 1.00 96.50 99 GLY A O 1
ATOM 782 N N . LEU A 1 100 ? 0.861 0.795 -14.737 1.00 96.75 100 LEU A N 1
ATOM 783 C CA . LEU A 1 100 ? 0.912 0.211 -16.080 1.00 96.75 100 LEU A CA 1
ATOM 784 C C . LEU A 1 100 ? 2.228 0.523 -16.801 1.00 96.75 100 LEU A C 1
ATOM 786 O O . LEU A 1 100 ? 2.837 -0.373 -17.383 1.00 96.75 100 LEU A O 1
ATOM 790 N N . THR A 1 101 ? 2.709 1.772 -16.747 1.00 96.06 101 THR A N 1
ATOM 791 C CA . THR A 1 101 ? 4.007 2.142 -17.355 1.00 96.06 101 THR A CA 1
ATOM 792 C C . THR A 1 101 ? 5.192 1.426 -16.709 1.00 96.06 101 THR A C 1
ATOM 794 O O . THR A 1 101 ? 6.241 1.268 -17.332 1.00 96.06 101 THR A O 1
ATOM 797 N N . ARG A 1 102 ? 5.008 0.973 -15.468 1.00 93.56 102 ARG A N 1
ATOM 798 C CA . ARG A 1 102 ? 5.966 0.211 -14.672 1.00 93.56 102 ARG A CA 1
ATOM 799 C C . ARG A 1 102 ? 5.825 -1.309 -14.844 1.00 93.56 102 ARG A C 1
ATOM 801 O O . ARG A 1 102 ? 6.621 -2.056 -14.289 1.00 93.56 102 ARG A O 1
ATOM 808 N N . GLY A 1 103 ? 4.871 -1.764 -15.659 1.00 93.44 103 GLY A N 1
ATOM 809 C CA . GLY A 1 103 ? 4.677 -3.175 -15.991 1.00 93.44 103 GLY A CA 1
ATOM 810 C C . GLY A 1 103 ? 3.792 -3.949 -15.013 1.00 93.44 103 GLY A C 1
ATOM 811 O O . GLY A 1 103 ? 3.690 -5.166 -15.147 1.00 93.44 103 GLY A O 1
ATOM 812 N N . VAL A 1 104 ? 3.135 -3.275 -14.062 1.00 94.25 104 VAL A N 1
ATOM 813 C CA . VAL A 1 104 ? 2.144 -3.914 -13.186 1.00 94.25 104 VAL A CA 1
ATOM 814 C C . VAL A 1 104 ? 0.890 -4.231 -14.014 1.00 94.25 104 VAL A C 1
ATOM 816 O O . VAL A 1 104 ? 0.372 -3.326 -14.676 1.00 94.25 104 VAL A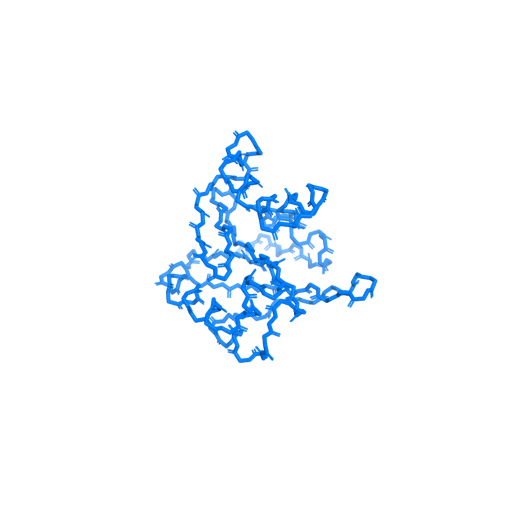 O 1
ATOM 819 N N . PRO A 1 105 ? 0.387 -5.479 -14.016 1.00 94.81 105 PRO A N 1
ATOM 820 C CA . PRO A 1 105 ? -0.828 -5.834 -14.746 1.00 94.81 105 PRO A CA 1
ATOM 821 C C . PRO A 1 105 ? -2.046 -5.038 -14.268 1.00 94.81 105 PRO A C 1
ATOM 823 O O . PRO A 1 105 ? -2.202 -4.789 -13.073 1.00 94.81 105 PRO A O 1
ATOM 826 N N . LEU A 1 106 ? -2.936 -4.666 -15.194 1.00 95.12 106 LEU A N 1
ATOM 827 C CA . LEU A 1 106 ? -4.113 -3.841 -14.888 1.00 95.12 106 LEU A CA 1
ATOM 828 C C . LEU A 1 106 ? -5.002 -4.484 -13.819 1.00 95.12 106 LEU A C 1
ATOM 830 O O . LEU A 1 106 ? -5.496 -3.801 -12.930 1.00 95.12 106 LEU A O 1
ATOM 834 N N . GLU A 1 107 ? -5.182 -5.800 -13.897 1.00 93.69 107 GLU A N 1
ATOM 835 C CA . GLU A 1 107 ? -5.974 -6.587 -12.955 1.00 93.69 107 GLU A CA 1
ATOM 836 C C . GLU A 1 107 ? -5.401 -6.614 -11.532 1.00 93.69 107 GLU A C 1
ATOM 838 O O . GLU A 1 107 ? -6.112 -6.997 -10.611 1.00 93.69 107 GLU A O 1
ATOM 843 N N . GLN A 1 108 ? -4.137 -6.217 -11.351 1.00 93.25 108 GLN A N 1
ATOM 844 C CA . GLN A 1 108 ? -3.498 -6.087 -10.043 1.00 93.25 108 GLN A CA 1
ATOM 845 C C . GLN A 1 108 ? -3.557 -4.654 -9.507 1.00 93.25 108 GLN A C 1
ATOM 847 O O . GLN A 1 108 ? -3.169 -4.430 -8.375 1.00 93.25 108 GLN A O 1
ATOM 852 N N . LEU A 1 109 ? -4.025 -3.672 -10.282 1.00 95.06 109 LEU A N 1
ATOM 853 C CA . LEU A 1 109 ? -4.145 -2.271 -9.857 1.00 95.06 109 LEU A CA 1
ATOM 854 C C . LEU A 1 109 ? -5.560 -1.982 -9.326 1.00 95.06 109 LEU A C 1
ATOM 856 O O . LEU A 1 109 ? -6.189 -0.995 -9.707 1.00 95.06 109 LEU A O 1
ATOM 860 N N . ASP A 1 110 ? -6.074 -2.881 -8.482 1.00 92.81 110 ASP A N 1
ATOM 861 C CA . ASP A 1 110 ? -7.420 -2.817 -7.896 1.00 92.81 110 ASP A CA 1
ATOM 862 C C . ASP A 1 110 ? -7.464 -2.115 -6.527 1.00 92.81 110 ASP A C 1
ATOM 864 O O . ASP A 1 110 ? -8.544 -1.767 -6.054 1.00 92.81 110 ASP A O 1
ATOM 868 N N . PHE A 1 111 ? -6.295 -1.911 -5.905 1.00 94.50 111 PHE A N 1
ATOM 869 C CA . PHE A 1 111 ? -6.092 -1.347 -4.565 1.00 94.50 111 PHE A CA 1
ATOM 870 C C . PHE A 1 111 ? -7.046 -1.918 -3.496 1.00 94.50 111 PHE A C 1
ATOM 872 O O . PHE A 1 111 ? -7.392 -1.229 -2.534 1.00 94.50 111 PHE A O 1
ATOM 879 N N . ASP A 1 112 ? -7.466 -3.180 -3.642 1.00 92.88 112 ASP A N 1
ATOM 880 C CA . ASP A 1 112 ? -8.344 -3.855 -2.687 1.00 92.88 112 ASP A CA 1
ATOM 881 C C . ASP A 1 112 ? -7.519 -4.486 -1.554 1.00 92.88 112 ASP A C 1
ATOM 883 O O . ASP A 1 112 ? -6.519 -5.170 -1.805 1.00 92.88 112 ASP A O 1
ATOM 887 N N . PRO A 1 113 ? -7.900 -4.306 -0.280 1.00 95.12 113 PRO A N 1
ATOM 888 C CA . PRO A 1 113 ? -8.983 -3.474 0.245 1.00 95.12 113 PRO A CA 1
ATOM 889 C C . PRO A 1 113 ? -8.587 -1.993 0.318 1.00 95.12 113 PRO A C 1
ATOM 891 O O . PRO A 1 113 ? -7.440 -1.691 0.630 1.00 95.12 113 PRO A O 1
ATOM 894 N N . CYS A 1 114 ? -9.540 -1.076 0.126 1.00 94.00 114 CYS A N 1
ATOM 895 C CA . CYS A 1 114 ? -9.325 0.376 0.279 1.00 94.00 114 CYS A CA 1
ATOM 896 C C . CYS A 1 114 ? -10.202 1.028 1.368 1.00 94.00 114 CYS A C 1
ATOM 898 O O . CYS A 1 114 ? -10.206 2.252 1.517 1.00 94.00 114 CYS A O 1
ATOM 900 N N . THR A 1 115 ? -10.920 0.217 2.155 1.00 94.31 115 THR A N 1
ATOM 901 C CA . THR A 1 115 ? -11.667 0.642 3.350 1.00 94.31 115 THR A CA 1
ATOM 902 C C . THR A 1 115 ? -11.311 -0.237 4.546 1.00 94.31 115 THR A C 1
ATOM 904 O O . THR A 1 115 ? -10.929 -1.404 4.401 1.00 94.31 115 THR A O 1
ATOM 907 N N . VAL A 1 116 ? -11.453 0.293 5.762 1.00 93.19 116 VAL A N 1
ATOM 908 C CA . VAL A 1 116 ? -11.191 -0.455 7.003 1.00 93.19 116 VAL A CA 1
ATOM 909 C C . VAL A 1 116 ? -12.149 -1.641 7.138 1.00 93.19 116 VAL A C 1
ATOM 911 O O . VAL A 1 116 ? -11.765 -2.698 7.645 1.00 93.19 116 VAL A O 1
ATOM 914 N N . ALA A 1 117 ?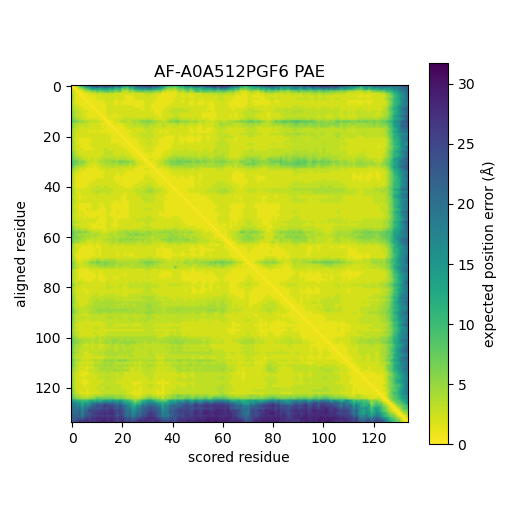 -13.393 -1.485 6.682 1.00 92.81 117 ALA A N 1
ATOM 915 C CA . ALA A 1 117 ? -14.386 -2.552 6.698 1.00 92.81 117 ALA A CA 1
ATOM 916 C C . ALA A 1 117 ? -13.977 -3.715 5.779 1.00 92.81 117 ALA A C 1
ATOM 918 O O . ALA A 1 117 ? -13.957 -4.864 6.231 1.00 92.81 117 ALA A O 1
ATOM 919 N N . ASP A 1 118 ? -13.577 -3.415 4.542 1.00 94.25 118 ASP A N 1
ATOM 920 C CA . ASP A 1 118 ? -13.147 -4.427 3.572 1.00 94.25 118 ASP A CA 1
ATOM 921 C C . ASP A 1 118 ? -11.859 -5.109 4.025 1.00 94.25 118 ASP A C 1
ATOM 923 O O . ASP A 1 118 ? -11.740 -6.332 3.952 1.00 94.25 118 ASP A O 1
ATOM 927 N N . ALA A 1 119 ? -10.921 -4.350 4.598 1.00 94.94 119 ALA A N 1
ATOM 928 C CA . ALA A 1 119 ? -9.694 -4.905 5.150 1.00 94.94 119 ALA A CA 1
ATOM 929 C C . ALA A 1 119 ? -9.971 -5.895 6.281 1.00 94.94 119 ALA A C 1
ATOM 931 O O . ALA A 1 119 ? -9.423 -6.997 6.301 1.00 94.94 119 ALA A O 1
ATOM 932 N N . ARG A 1 120 ? -10.874 -5.553 7.202 1.00 93.69 120 ARG A N 1
ATOM 933 C CA . ARG A 1 120 ? -11.272 -6.479 8.267 1.00 93.69 120 ARG A CA 1
ATOM 934 C C . ARG A 1 120 ? -11.926 -7.737 7.712 1.00 93.69 120 ARG A C 1
ATOM 936 O O . ARG A 1 120 ? -11.569 -8.830 8.147 1.00 93.69 120 ARG A O 1
ATOM 943 N N . ALA A 1 121 ? -12.836 -7.592 6.751 1.00 94.31 121 ALA A N 1
ATOM 944 C CA . ALA A 1 121 ? -13.511 -8.722 6.123 1.00 94.31 121 ALA A CA 1
ATOM 945 C C . ALA A 1 121 ? -12.514 -9.646 5.403 1.00 94.31 121 ALA A C 1
ATOM 947 O O . ALA A 1 121 ? -12.514 -10.854 5.637 1.00 94.31 121 ALA A O 1
ATOM 948 N N . ARG A 1 122 ? -11.621 -9.074 4.588 1.00 94.31 122 ARG A N 1
ATOM 949 C CA . ARG A 1 122 ? -10.627 -9.805 3.793 1.00 94.31 122 ARG A CA 1
ATOM 950 C C . ARG A 1 122 ? -9.606 -10.542 4.657 1.00 94.31 122 ARG A C 1
ATOM 952 O O . ARG A 1 122 ? -9.275 -11.686 4.364 1.00 94.31 122 ARG A O 1
ATOM 959 N N . PHE A 1 123 ? -9.123 -9.906 5.724 1.00 94.38 123 PHE A N 1
ATOM 960 C CA . PHE A 1 123 ? -8.117 -10.480 6.624 1.00 94.38 123 PHE A CA 1
ATOM 961 C C . PHE A 1 123 ? -8.722 -11.257 7.808 1.00 94.38 123 PHE A C 1
ATOM 963 O O . PHE A 1 123 ? -7.988 -11.704 8.687 1.00 94.38 123 PHE A O 1
ATOM 970 N N . GLY A 1 124 ? -10.048 -11.434 7.857 1.00 91.94 124 GLY A N 1
ATOM 971 C CA . GLY A 1 124 ? -10.718 -12.204 8.910 1.00 91.94 124 GLY A CA 1
ATOM 972 C C . GLY A 1 124 ? -10.629 -11.576 10.307 1.00 91.94 124 GLY A C 1
ATOM 973 O O . GLY A 1 124 ? -10.712 -12.283 11.311 1.00 91.94 124 GLY A O 1
ATOM 974 N N . LEU A 1 125 ? -10.456 -10.255 10.394 1.00 86.75 125 LEU A N 1
ATOM 975 C CA . LEU A 1 125 ? -10.423 -9.536 11.664 1.00 86.75 125 LEU A CA 1
ATOM 976 C C . LEU A 1 125 ? -11.849 -9.268 12.144 1.00 86.75 125 LEU A C 1
ATOM 978 O O . LEU A 1 125 ? -12.652 -8.655 11.440 1.00 86.75 125 LEU A O 1
ATOM 982 N N . ALA A 1 126 ? -12.158 -9.671 13.377 1.00 76.50 126 ALA A N 1
ATOM 983 C CA . ALA A 1 126 ? -13.440 -9.346 13.989 1.00 76.50 126 ALA A CA 1
ATOM 984 C C . ALA A 1 126 ? -13.667 -7.822 13.998 1.00 76.50 126 ALA A C 1
ATOM 986 O O . ALA A 1 126 ? -12.746 -7.031 14.247 1.00 76.50 126 ALA A O 1
ATOM 987 N N . ALA A 1 127 ? -14.906 -7.398 13.741 1.00 60.03 127 ALA A N 1
ATOM 988 C CA . ALA A 1 127 ? -15.308 -6.026 14.015 1.00 60.03 127 ALA A CA 1
ATOM 989 C C . ALA A 1 127 ? -15.083 -5.762 15.510 1.00 60.03 127 ALA A C 1
ATOM 991 O O . ALA A 1 127 ? -15.530 -6.545 16.350 1.00 60.03 127 ALA A O 1
ATOM 992 N N . GLN A 1 128 ? -14.375 -4.683 15.857 1.00 53.34 128 GLN A N 1
ATOM 993 C CA . GLN A 1 128 ? -14.386 -4.238 17.247 1.00 53.34 128 GLN A CA 1
ATOM 994 C C . GLN A 1 128 ? -15.841 -3.895 17.576 1.00 53.34 128 GLN A C 1
ATOM 996 O O . GLN A 1 128 ? -16.459 -3.106 16.859 1.00 53.34 128 GLN A O 1
ATOM 1001 N N . ALA A 1 129 ? -16.402 -4.528 18.610 1.00 44.06 129 ALA A N 1
ATOM 1002 C CA . ALA A 1 129 ? -17.704 -4.130 19.125 1.00 44.06 129 ALA A CA 1
ATOM 1003 C C . ALA A 1 129 ? -17.663 -2.614 19.387 1.00 44.06 129 ALA A C 1
ATOM 1005 O O . ALA A 1 129 ? -16.632 -2.130 19.871 1.00 44.06 129 ALA A O 1
ATOM 1006 N N . PRO A 1 130 ? -18.724 -1.850 19.058 1.00 40.75 130 PRO A N 1
ATOM 1007 C CA . PRO A 1 130 ? -18.766 -0.444 19.433 1.00 40.75 130 PRO A CA 1
ATOM 1008 C C . PRO A 1 130 ? -18.469 -0.370 20.927 1.00 40.75 130 PRO A C 1
ATOM 1010 O O . PRO A 1 130 ? -19.018 -1.173 21.682 1.00 40.75 130 PRO A O 1
ATOM 1013 N N . ALA A 1 131 ? -17.558 0.525 21.321 1.00 45.41 131 ALA A N 1
ATOM 1014 C CA . ALA A 1 131 ? -17.208 0.751 22.715 1.00 45.41 131 ALA A CA 1
ATOM 1015 C C . ALA A 1 131 ? -18.507 1.023 23.484 1.00 45.41 131 ALA A C 1
ATOM 1017 O O . ALA A 1 131 ? -19.086 2.108 23.418 1.00 45.41 131 ALA A O 1
ATOM 1018 N N . GLY A 1 132 ? -19.025 -0.033 24.103 1.00 43.16 132 GLY A N 1
ATOM 1019 C CA . GLY A 1 132 ? -20.285 -0.028 24.803 1.00 43.16 132 GLY A CA 1
ATOM 1020 C C . GLY A 1 132 ? -20.089 0.773 26.067 1.00 43.16 132 GLY A 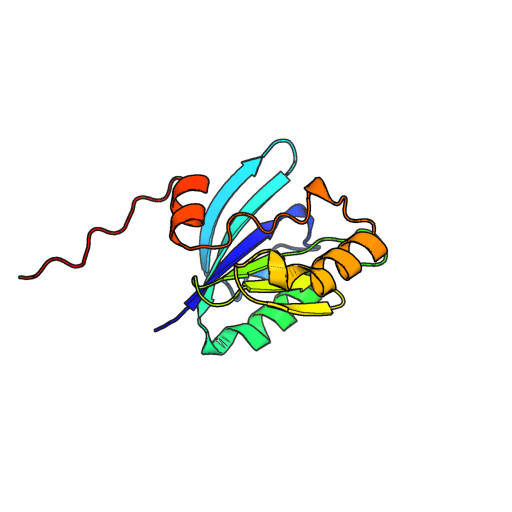C 1
ATOM 1021 O O . GLY A 1 132 ? -19.415 0.319 26.985 1.00 43.16 132 GLY A O 1
ATOM 1022 N N . VAL A 1 133 ? -20.630 1.989 26.040 1.00 47.72 133 VAL A N 1
ATOM 1023 C CA . VAL A 1 133 ? -21.558 2.510 27.048 1.00 47.72 133 VAL A CA 1
ATOM 1024 C C . VAL A 1 133 ? -21.605 1.630 28.304 1.00 47.72 133 VAL A C 1
ATOM 1026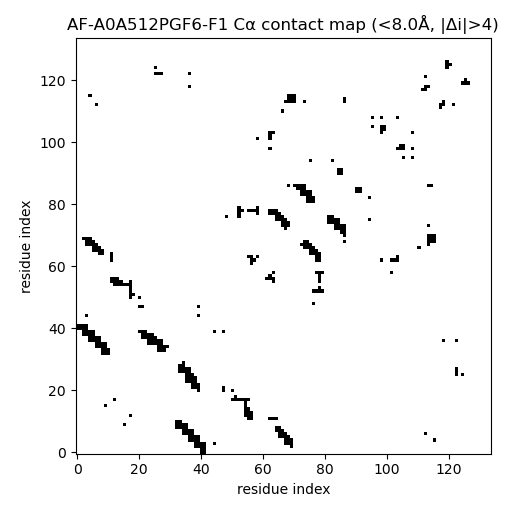 O O . VAL A 1 133 ? -22.262 0.587 28.313 1.00 47.72 133 VAL A O 1
ATOM 1029 N N . LEU A 1 134 ? -20.920 2.085 29.351 1.00 38.47 134 LEU A N 1
ATOM 1030 C CA . LEU A 1 134 ? -21.251 1.792 30.742 1.00 38.47 134 LEU A CA 1
ATOM 1031 C C . LEU A 1 134 ? -21.618 3.108 31.421 1.00 38.47 134 LEU A C 1
ATOM 1033 O O . LEU A 1 134 ? -20.907 4.107 31.163 1.00 38.47 134 LEU A O 1
#

Nearest PDB structures (foldseek):
  4kzs-assembly1_A  TM=4.730E-01  e=6.894E-01  Helicobacter pylori R046Wa
  3mah-assembly1_A-2  TM=3.709E-01  e=1.329E+00  Porphyromonas gingivalis W83
  2zwo-assembly2_B  TM=5.097E-01  e=4.938E+00  Thermococcus kodakarensis
  2f1f-assembly1_A  TM=3.919E-01  e=3.252E+00  Escherichia coli
  3zlj-assembly1_A  TM=4.587E-01  e=5.564E+00  Escherichia coli K-12